Protein AF-A0AA41UV17-F1 (afdb_monomer)

Radius of gyration: 21.68 Å; Cα contacts (8 Å, |Δi|>4): 17; chains: 1; bounding box: 56×21×53 Å

Sequence (95 aa):
MASKPGILTEWPWAPLGKFKYILLAPFVLDSVSPLFLEDNTRKWDWSYFLTSPFLLWRVIHNQLWISYSRFRTSKSKNRILDKPIEFDQVDRESI

Secondary structure (DSSP, 8-state):
--SS--TTTS-TTGGGGGGHHHHHHHHHHHHHHHHHS--TT----HHHHHHHHHHHHHHHHHHHHHHHHHHHHHHSTT---SSPPPHHHHHHH--

pLDDT: mean 77.79, std 8.4, range [51.97, 91.69]

Mean predicted aligned error: 10.81 Å

Foldseek 3Di:
DPPDDDPLLDDPCVVVPPCVVVVVVVLVCVLCVVVPDVDPPDDDDVVSVVVVVVVVVSVVVSVVVVVVVVVCCCPDPVHPDPDPDDVVNVVVVVD

Organism: Papaver nudicaule (NCBI:txid74823)

Structure (mmCIF, N/CA/C/O backbone):
data_AF-A0AA41UV17-F1
#
_entry.id   AF-A0AA41UV17-F1
#
loop_
_atom_site.group_PDB
_atom_site.id
_atom_site.type_symbol
_atom_site.label_atom_id
_atom_site.label_alt_id
_atom_site.label_comp_id
_atom_site.label_asym_id
_atom_site.label_entity_id
_atom_site.label_seq_id
_atom_site.pdbx_PDB_ins_code
_atom_site.Cartn_x
_atom_site.Cartn_y
_atom_site.Cartn_z
_atom_site.occupancy
_atom_site.B_iso_or_equiv
_atom_site.auth_seq_id
_atom_site.auth_comp_id
_atom_site.auth_asym_id
_atom_site.auth_atom_id
_atom_site.pdbx_PDB_model_num
ATOM 1 N N . MET A 1 1 ? -12.877 -6.918 8.725 1.00 51.97 1 MET A N 1
ATOM 2 C CA . MET A 1 1 ? -12.546 -5.987 7.619 1.00 51.97 1 MET A CA 1
ATOM 3 C C . MET A 1 1 ? -13.831 -5.278 7.248 1.00 51.97 1 MET A C 1
ATOM 5 O O . MET A 1 1 ? -14.870 -5.917 7.338 1.00 51.97 1 MET A O 1
ATOM 9 N N . ALA A 1 2 ? -13.784 -3.982 6.934 1.00 54.81 2 ALA A N 1
ATOM 10 C CA . ALA A 1 2 ? -14.991 -3.251 6.553 1.00 54.81 2 ALA A CA 1
ATOM 11 C C . ALA A 1 2 ? -15.645 -3.942 5.348 1.00 54.81 2 ALA A C 1
ATOM 13 O O . ALA A 1 2 ? -14.951 -4.273 4.390 1.00 54.81 2 ALA A O 1
ATOM 14 N N . SER A 1 3 ? -16.957 -4.172 5.405 1.00 64.12 3 SER A N 1
ATOM 15 C CA . SER A 1 3 ? -17.717 -4.787 4.308 1.00 64.12 3 SER A CA 1
ATOM 16 C C . SER A 1 3 ? -17.744 -3.913 3.048 1.00 64.12 3 SER A C 1
ATOM 18 O O . SER A 1 3 ? -18.003 -4.414 1.959 1.00 64.12 3 SER A O 1
ATOM 20 N N . LYS A 1 4 ? -17.454 -2.613 3.195 1.00 73.50 4 LYS A N 1
ATOM 21 C CA . LYS A 1 4 ? -17.333 -1.630 2.115 1.00 73.50 4 LYS A CA 1
ATOM 22 C C . LYS A 1 4 ? -16.057 -0.801 2.313 1.00 73.50 4 LYS A C 1
ATOM 24 O O . LYS A 1 4 ? -16.062 0.128 3.122 1.00 73.50 4 LYS A O 1
ATOM 29 N N . PRO A 1 5 ? -14.947 -1.156 1.648 1.00 73.44 5 PRO A N 1
ATOM 30 C CA . PRO A 1 5 ? -13.744 -0.333 1.654 1.00 73.44 5 PRO A CA 1
ATOM 31 C C . PRO A 1 5 ? -13.996 1.017 0.962 1.00 73.44 5 PRO A C 1
ATOM 33 O O . PRO A 1 5 ? -14.845 1.127 0.080 1.00 73.44 5 PRO A O 1
ATOM 36 N N . GLY A 1 6 ? -13.269 2.060 1.371 1.00 77.12 6 GLY A N 1
ATOM 37 C CA . GLY A 1 6 ? -13.358 3.382 0.744 1.00 77.12 6 GLY A CA 1
ATOM 38 C C . GLY A 1 6 ? -12.702 3.417 -0.642 1.00 77.12 6 GLY A C 1
ATOM 39 O O . GLY A 1 6 ? -11.913 2.538 -0.985 1.00 77.12 6 GLY A O 1
ATOM 40 N N . ILE A 1 7 ? -12.970 4.482 -1.409 1.00 71.06 7 ILE A N 1
ATOM 41 C CA . ILE A 1 7 ? -12.546 4.686 -2.816 1.00 71.06 7 ILE A CA 1
ATOM 42 C C . ILE A 1 7 ? -11.027 4.541 -3.065 1.00 71.06 7 ILE A C 1
ATOM 44 O O . ILE A 1 7 ? -10.608 4.340 -4.200 1.00 71.06 7 ILE A O 1
ATOM 48 N N . LEU A 1 8 ? -10.190 4.573 -2.023 1.00 69.75 8 LEU A N 1
ATOM 49 C CA . LEU A 1 8 ? -8.728 4.429 -2.119 1.00 69.75 8 LEU A CA 1
ATOM 50 C C . LEU A 1 8 ? -8.155 3.306 -1.246 1.00 69.75 8 LEU A C 1
ATOM 52 O O . LEU A 1 8 ? -6.937 3.140 -1.167 1.00 69.75 8 LEU A O 1
ATOM 56 N N . THR A 1 9 ? -9.013 2.544 -0.570 1.00 74.19 9 THR A N 1
ATOM 57 C CA . THR A 1 9 ? -8.576 1.446 0.296 1.00 74.19 9 THR A CA 1
ATOM 58 C C . THR A 1 9 ? -8.120 0.245 -0.532 1.00 74.19 9 THR A C 1
ATOM 60 O O . THR A 1 9 ? -7.174 -0.445 -0.155 1.00 74.19 9 THR A O 1
ATOM 63 N N . GLU A 1 10 ? -8.755 0.014 -1.681 1.00 80.06 10 GLU A N 1
ATOM 64 C CA . GLU A 1 10 ? -8.394 -1.065 -2.596 1.00 80.06 10 GLU A CA 1
ATOM 65 C C . GLU A 1 10 ? -7.543 -0.577 -3.772 1.00 80.06 10 GLU A C 1
ATOM 67 O O . GLU A 1 10 ? -7.482 0.607 -4.113 1.00 80.06 10 GLU A O 1
ATOM 72 N N . TRP A 1 11 ? -6.827 -1.514 -4.390 1.00 77.50 11 TRP A N 1
ATOM 73 C CA . TRP A 1 11 ? -6.114 -1.234 -5.630 1.00 77.50 11 TRP A CA 1
ATOM 74 C C . TRP A 1 11 ? -7.116 -1.213 -6.786 1.00 77.50 11 TRP A C 1
ATOM 76 O O . TRP A 1 11 ? -8.069 -1.987 -6.761 1.00 77.50 11 TRP A O 1
ATOM 86 N N . PRO A 1 12 ? -6.886 -0.412 -7.838 1.00 80.06 12 PRO A N 1
ATOM 87 C CA . PRO A 1 12 ? -7.768 -0.407 -9.009 1.00 80.06 12 PRO A CA 1
ATOM 88 C C . PRO A 1 12 ? -7.886 -1.797 -9.662 1.00 80.06 12 PRO A C 1
ATOM 90 O O . PRO A 1 12 ? -8.916 -2.135 -10.230 1.00 80.06 12 PRO A O 1
ATOM 93 N N . TRP A 1 13 ? -6.860 -2.640 -9.510 1.00 80.06 13 TRP A N 1
ATOM 94 C CA . TRP A 1 13 ? -6.842 -4.044 -9.934 1.00 80.06 13 TRP A CA 1
ATOM 95 C C . TRP A 1 13 ? -7.101 -5.052 -8.801 1.00 80.06 13 TRP A C 1
ATOM 97 O O . TRP A 1 13 ? -6.786 -6.233 -8.934 1.00 80.06 13 TRP A O 1
ATOM 107 N N . ALA A 1 14 ? -7.688 -4.630 -7.680 1.00 82.31 14 ALA A N 1
ATOM 108 C CA . ALA A 1 14 ? -8.230 -5.545 -6.678 1.00 82.31 14 ALA A CA 1
ATOM 109 C C . ALA A 1 14 ? -9.195 -6.609 -7.247 1.00 82.31 14 ALA A C 1
ATOM 111 O O . ALA A 1 14 ? -9.034 -7.768 -6.851 1.00 82.31 14 ALA A O 1
ATOM 112 N N . PRO A 1 15 ? -10.103 -6.313 -8.212 1.00 85.50 15 PRO A N 1
ATOM 113 C CA . PRO A 1 15 ? -10.995 -7.339 -8.767 1.00 85.50 15 PRO A CA 1
ATOM 114 C C . PRO A 1 15 ? -10.262 -8.491 -9.473 1.00 85.50 15 PRO A C 1
ATOM 116 O O . PRO A 1 15 ? -10.817 -9.576 -9.608 1.00 85.50 15 PRO A O 1
ATOM 119 N N . LEU A 1 16 ? -8.997 -8.308 -9.871 1.00 85.12 16 LEU A N 1
ATOM 120 C CA . LEU A 1 16 ? -8.177 -9.362 -10.483 1.00 85.12 16 LEU A CA 1
ATOM 121 C C . LEU A 1 16 ? -7.632 -10.379 -9.462 1.00 85.12 16 LEU A C 1
ATOM 123 O O . LEU A 1 16 ? -7.015 -11.374 -9.843 1.00 85.12 16 LEU A O 1
ATOM 127 N N . GLY A 1 17 ? -7.816 -10.161 -8.156 1.00 86.06 17 GLY A N 1
ATOM 128 C CA . GLY A 1 17 ? -7.404 -11.109 -7.121 1.00 86.06 17 GLY A CA 1
ATOM 129 C C . GLY A 1 17 ? -5.905 -11.432 -7.172 1.00 86.06 17 GLY A C 1
ATOM 130 O O . GLY A 1 17 ? -5.063 -10.550 -6.999 1.00 86.06 17 GLY A O 1
ATOM 131 N N . LYS A 1 18 ? -5.554 -12.709 -7.389 1.00 84.31 18 LYS A N 1
ATOM 132 C CA . LYS A 1 18 ? -4.154 -13.166 -7.511 1.00 84.31 18 LYS A CA 1
ATOM 133 C C . LYS A 1 18 ? -3.519 -12.815 -8.863 1.00 84.31 18 LYS A C 1
ATOM 135 O O . LYS A 1 18 ? -2.298 -12.711 -8.940 1.00 84.31 18 LYS A O 1
ATOM 140 N N . PHE A 1 19 ? -4.310 -12.564 -9.906 1.00 87.38 19 PHE A N 1
ATOM 141 C CA . PHE A 1 19 ? -3.793 -12.234 -11.240 1.00 87.38 19 P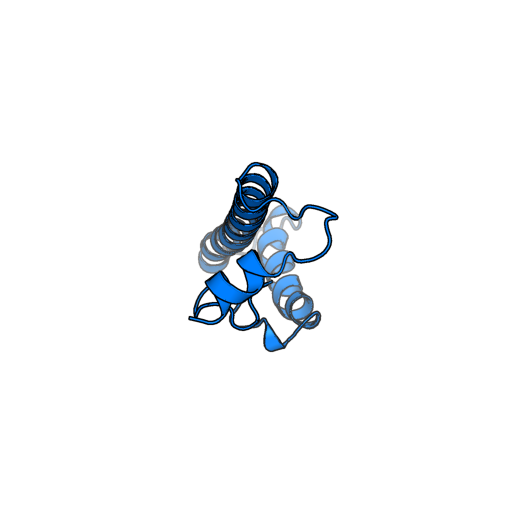HE A CA 1
ATOM 142 C C . PHE A 1 19 ? -3.112 -10.861 -11.299 1.00 87.38 19 PHE A C 1
ATOM 144 O O . PHE A 1 19 ? -2.313 -10.613 -12.196 1.00 87.38 19 PHE A O 1
ATOM 151 N N . LYS A 1 20 ? -3.325 -9.995 -10.299 1.00 83.88 20 LYS A N 1
ATOM 152 C CA . LYS A 1 20 ? -2.607 -8.715 -10.170 1.00 83.88 20 LYS A CA 1
ATOM 153 C C . LYS A 1 20 ? -1.081 -8.870 -10.194 1.00 83.88 20 LYS A C 1
ATOM 155 O O . LYS A 1 20 ? -0.386 -7.981 -10.673 1.00 83.88 20 LYS A O 1
ATOM 160 N N . TYR A 1 21 ? -0.556 -9.998 -9.704 1.00 83.50 21 TYR A N 1
ATOM 161 C CA . TYR A 1 21 ? 0.884 -10.257 -9.702 1.00 83.50 21 TYR A CA 1
ATOM 162 C C . TYR A 1 21 ? 1.422 -10.575 -11.097 1.00 83.50 21 TYR A C 1
ATOM 164 O O . TYR A 1 21 ? 2.588 -10.313 -11.348 1.00 83.50 21 TYR A O 1
ATOM 172 N N . ILE A 1 22 ? 0.582 -11.062 -12.017 1.00 87.88 22 ILE A N 1
ATOM 173 C CA . ILE A 1 22 ? 0.969 -11.275 -13.418 1.00 87.88 22 ILE A CA 1
ATOM 174 C C . ILE A 1 22 ? 1.173 -9.937 -14.128 1.00 87.88 22 ILE A C 1
ATOM 176 O O . ILE A 1 22 ? 2.045 -9.835 -14.975 1.00 87.88 22 ILE A O 1
ATOM 180 N N . LEU A 1 23 ? 0.419 -8.898 -13.760 1.00 82.94 23 LEU A N 1
ATOM 181 C CA . LEU A 1 23 ? 0.644 -7.544 -14.274 1.00 82.94 23 LEU A CA 1
ATOM 182 C C . LEU A 1 23 ? 1.863 -6.886 -13.617 1.00 82.94 23 LEU A C 1
ATOM 184 O O . LEU A 1 23 ? 2.638 -6.201 -14.278 1.00 82.94 23 LEU A O 1
ATOM 188 N N . LEU A 1 24 ? 2.049 -7.111 -12.314 1.00 82.50 24 LEU A N 1
ATOM 189 C CA . LEU A 1 24 ? 3.160 -6.529 -11.563 1.00 82.50 24 LEU A CA 1
ATOM 190 C C . LEU A 1 24 ? 4.511 -7.174 -11.912 1.00 82.50 24 LEU A C 1
ATOM 192 O O . LEU A 1 24 ? 5.524 -6.485 -11.916 1.00 82.50 24 LEU A O 1
ATOM 196 N N . ALA A 1 25 ? 4.546 -8.478 -12.196 1.00 86.00 25 ALA A N 1
ATOM 197 C CA . ALA A 1 25 ? 5.789 -9.216 -12.399 1.00 86.00 25 ALA A CA 1
ATOM 198 C C . ALA A 1 25 ? 6.617 -8.708 -13.595 1.00 86.00 25 ALA A C 1
ATOM 200 O O . ALA A 1 25 ? 7.785 -8.400 -13.372 1.00 86.00 25 ALA A O 1
ATOM 201 N N . PRO A 1 26 ? 6.065 -8.525 -14.813 1.00 85.38 26 PRO A N 1
ATOM 202 C CA . PRO A 1 26 ? 6.790 -7.919 -15.927 1.00 85.38 26 PRO A CA 1
ATOM 203 C C . PRO A 1 26 ? 7.309 -6.526 -15.584 1.00 85.38 26 PRO A C 1
ATOM 205 O O . PRO A 1 26 ? 8.444 -6.209 -15.901 1.00 85.38 26 PRO A O 1
ATOM 208 N N . PHE A 1 27 ? 6.512 -5.722 -14.875 1.00 80.69 27 PHE A N 1
ATOM 209 C CA . PHE A 1 27 ? 6.899 -4.368 -14.486 1.00 80.69 27 PHE A CA 1
ATOM 210 C C . PHE A 1 27 ? 8.106 -4.360 -13.535 1.00 80.69 27 PHE A C 1
ATOM 212 O O . PHE A 1 27 ? 9.052 -3.596 -13.717 1.00 80.69 27 PHE A O 1
ATOM 219 N N . VAL A 1 28 ? 8.096 -5.245 -12.533 1.00 81.44 28 VAL A N 1
ATOM 220 C CA . VAL A 1 28 ? 9.221 -5.420 -11.606 1.00 81.44 28 VAL A CA 1
ATOM 221 C C . VAL A 1 28 ? 10.449 -5.941 -12.347 1.00 81.44 28 VAL A C 1
ATOM 223 O O . VAL A 1 28 ? 11.521 -5.359 -12.203 1.00 81.44 28 VAL A O 1
ATOM 226 N N . LEU A 1 29 ? 10.295 -6.984 -13.167 1.00 84.38 29 LEU A N 1
ATOM 227 C CA . LEU A 1 29 ? 11.386 -7.544 -13.965 1.00 84.38 29 LEU A CA 1
ATOM 228 C C . LEU A 1 29 ? 12.017 -6.484 -14.867 1.00 84.38 29 LEU A C 1
ATOM 230 O O . LEU A 1 29 ? 13.237 -6.382 -14.908 1.00 84.38 29 LEU A O 1
ATOM 234 N N . ASP A 1 30 ? 11.205 -5.657 -15.520 1.00 79.81 30 ASP A N 1
ATOM 235 C CA . ASP A 1 30 ? 11.700 -4.628 -16.426 1.00 79.81 30 ASP A CA 1
ATOM 236 C C . ASP A 1 30 ? 12.402 -3.485 -15.681 1.00 79.81 30 ASP A C 1
ATOM 238 O O . ASP A 1 30 ? 13.452 -3.020 -16.113 1.00 79.81 30 ASP A O 1
ATOM 242 N N . SER A 1 31 ? 11.902 -3.094 -14.501 1.00 78.69 31 SER A N 1
ATOM 243 C CA . SER A 1 31 ? 12.581 -2.105 -13.647 1.00 78.69 31 SER A CA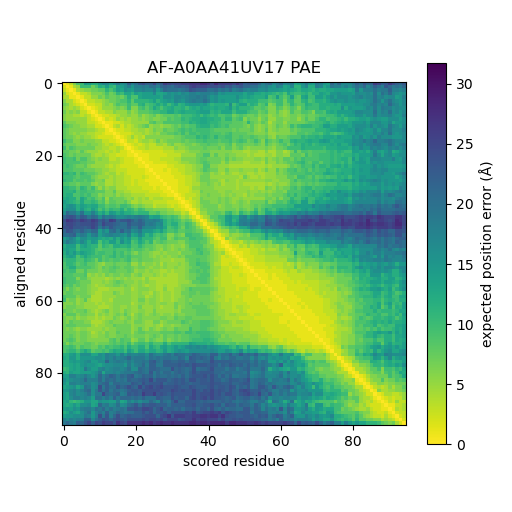 1
ATOM 244 C C . SER A 1 31 ? 13.919 -2.591 -13.081 1.00 78.69 31 SER A C 1
ATOM 246 O O . SER A 1 31 ? 14.816 -1.789 -12.830 1.00 78.69 31 SER A O 1
ATOM 248 N N . VAL A 1 32 ? 14.053 -3.901 -12.867 1.00 78.88 32 VAL A N 1
ATOM 249 C CA . VAL A 1 32 ? 15.231 -4.526 -12.257 1.00 78.88 32 VAL A CA 1
ATOM 250 C C . VAL A 1 32 ? 16.232 -4.994 -13.322 1.00 78.88 32 VAL A C 1
ATOM 252 O O . VAL A 1 32 ? 17.430 -5.054 -13.056 1.00 78.88 32 VAL A O 1
ATOM 255 N N . SER A 1 33 ? 15.771 -5.255 -14.547 1.00 79.31 33 SER A N 1
ATOM 256 C CA . SER A 1 33 ? 16.579 -5.713 -15.681 1.00 79.31 33 SER A CA 1
ATOM 257 C C . SER A 1 33 ? 17.867 -4.900 -15.897 1.00 79.31 33 SER A C 1
ATOM 259 O O . SER A 1 33 ? 18.906 -5.538 -16.044 1.00 79.31 33 SER A O 1
ATOM 261 N N . PRO A 1 34 ? 17.875 -3.549 -15.868 1.00 75.81 34 PRO A N 1
ATOM 262 C CA . PRO A 1 34 ? 19.093 -2.764 -16.097 1.00 75.81 34 PRO A CA 1
ATOM 263 C C . PRO A 1 34 ? 20.141 -2.875 -14.980 1.00 75.81 34 PRO A C 1
ATOM 265 O O . PRO A 1 34 ? 21.282 -2.478 -15.180 1.00 75.81 34 PRO A O 1
ATOM 268 N N . LEU A 1 35 ? 19.764 -3.358 -13.789 1.00 75.62 35 LEU A N 1
ATOM 269 C CA . LEU A 1 35 ? 20.695 -3.558 -12.671 1.00 75.62 35 LEU A CA 1
ATOM 270 C C . LEU A 1 35 ? 21.438 -4.896 -12.761 1.00 75.62 35 LEU A C 1
ATOM 272 O O . LEU A 1 35 ? 22.519 -5.027 -12.197 1.00 75.62 35 LEU A O 1
ATOM 276 N N . PHE A 1 36 ? 20.843 -5.892 -13.423 1.00 75.94 36 PHE A N 1
ATOM 277 C CA . PHE A 1 36 ? 21.377 -7.257 -13.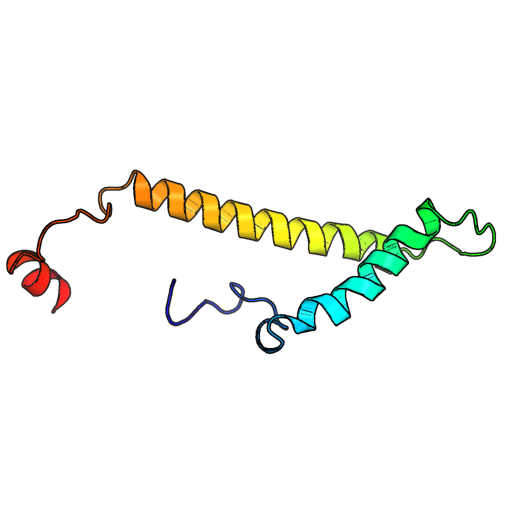504 1.00 75.94 36 PHE A CA 1
ATOM 278 C C . PHE A 1 36 ? 21.948 -7.602 -14.877 1.00 75.94 36 PHE A C 1
ATOM 280 O O . PHE A 1 36 ? 22.867 -8.412 -14.971 1.00 75.94 36 PHE A O 1
ATOM 287 N N . LEU A 1 37 ? 21.394 -7.021 -15.938 1.00 73.31 37 LEU A N 1
ATOM 288 C CA . LEU A 1 37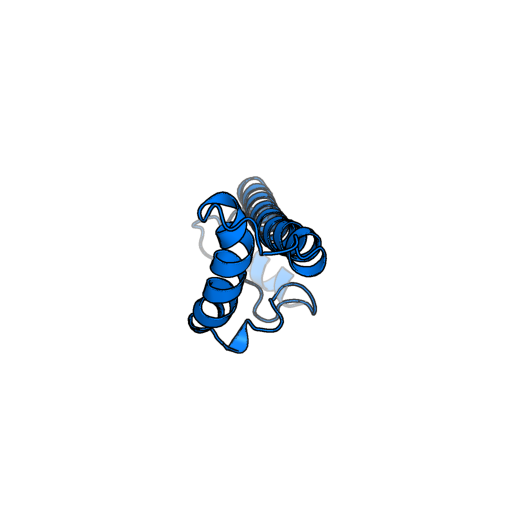 ? 21.898 -7.171 -17.292 1.00 73.31 37 LEU A CA 1
ATOM 289 C C . LEU A 1 37 ? 22.727 -5.929 -17.603 1.00 73.31 37 LEU A C 1
ATOM 291 O O . LEU A 1 37 ? 22.188 -4.826 -17.680 1.00 73.31 37 LEU A O 1
ATOM 295 N N . GLU A 1 38 ? 24.037 -6.121 -17.756 1.00 63.75 38 GLU A N 1
ATOM 296 C CA . GLU A 1 38 ? 24.992 -5.103 -18.199 1.00 63.75 38 GLU A CA 1
ATOM 297 C C . GLU A 1 38 ? 24.757 -4.811 -19.688 1.00 63.75 38 GLU A C 1
ATOM 299 O O . GLU A 1 38 ? 25.534 -5.171 -20.569 1.00 63.75 38 GLU A O 1
ATOM 304 N N . ASP A 1 39 ? 23.600 -4.229 -19.987 1.00 62.75 39 ASP A N 1
ATOM 305 C CA . ASP A 1 39 ? 23.202 -3.884 -21.338 1.00 62.75 39 ASP A CA 1
ATOM 306 C C . ASP A 1 39 ? 23.488 -2.401 -21.572 1.00 62.75 39 ASP A C 1
ATOM 308 O O . ASP A 1 39 ? 22.678 -1.518 -21.284 1.00 62.75 39 ASP A O 1
ATOM 312 N N . ASN A 1 40 ? 24.681 -2.131 -22.103 1.00 59.03 40 ASN A N 1
ATOM 313 C CA . ASN A 1 40 ? 25.176 -0.788 -22.426 1.00 59.03 40 ASN A CA 1
ATOM 314 C C . ASN A 1 40 ? 24.314 -0.055 -23.478 1.00 59.03 40 ASN A C 1
ATOM 316 O O . ASN A 1 40 ? 24.539 1.123 -23.759 1.00 59.03 40 ASN A O 1
ATOM 320 N N . THR A 1 41 ? 23.341 -0.740 -24.088 1.00 62.12 41 THR A N 1
ATOM 321 C CA . THR A 1 41 ? 22.465 -0.183 -25.126 1.00 62.12 41 THR A CA 1
ATOM 322 C C . THR A 1 41 ? 21.136 0.341 -24.581 1.00 62.12 41 THR A C 1
ATOM 324 O O . THR A 1 41 ? 20.493 1.187 -25.215 1.00 62.12 41 THR A O 1
ATOM 327 N N . ARG A 1 42 ? 20.720 -0.110 -23.391 1.00 67.56 42 ARG A N 1
ATOM 328 C CA . ARG A 1 42 ? 19.403 0.205 -22.840 1.00 67.56 42 ARG A CA 1
ATOM 329 C C . ARG A 1 42 ? 19.445 1.513 -22.051 1.00 67.56 42 ARG A C 1
ATOM 331 O O . ARG A 1 42 ? 19.907 1.573 -20.916 1.00 67.56 42 ARG A O 1
ATOM 338 N N . LYS A 1 43 ? 18.935 2.588 -22.661 1.00 68.38 43 LYS A N 1
ATOM 339 C CA . LYS A 1 43 ? 18.774 3.888 -21.988 1.00 68.38 43 LYS A CA 1
ATOM 340 C C . LYS A 1 43 ? 17.862 3.734 -20.770 1.00 68.38 43 LYS A C 1
ATOM 342 O O . LYS A 1 43 ? 16.805 3.114 -20.863 1.00 68.38 43 LYS A O 1
ATOM 347 N N . TRP A 1 44 ? 18.279 4.316 -19.648 1.00 68.56 44 TRP A N 1
ATOM 348 C CA . TRP A 1 44 ? 17.508 4.321 -18.408 1.00 68.56 44 TRP A CA 1
ATOM 349 C C . TRP A 1 44 ? 16.136 4.950 -18.639 1.00 68.56 44 TRP A C 1
ATOM 351 O O . TRP A 1 44 ? 16.027 6.117 -19.026 1.00 68.56 44 TRP A O 1
ATOM 361 N N . ASP A 1 45 ? 15.091 4.165 -18.417 1.00 75.56 45 ASP A N 1
ATOM 362 C CA . ASP A 1 45 ? 13.730 4.608 -18.652 1.00 75.56 45 ASP A CA 1
ATOM 363 C C . ASP A 1 45 ? 13.190 5.278 -17.381 1.00 75.56 45 ASP A C 1
ATOM 365 O O . ASP A 1 45 ? 12.836 4.637 -16.387 1.00 75.56 45 ASP A O 1
ATOM 369 N N . TRP A 1 46 ? 13.178 6.612 -17.405 1.00 75.75 46 TRP A N 1
ATOM 370 C CA . TRP A 1 46 ? 12.742 7.459 -16.293 1.00 75.75 46 TRP A CA 1
ATOM 371 C C . TRP A 1 46 ? 11.327 7.133 -15.812 1.00 75.75 46 TRP A C 1
ATOM 373 O O . TRP A 1 46 ? 11.019 7.307 -14.631 1.00 75.75 46 TRP A O 1
ATOM 383 N N . SER A 1 47 ? 10.473 6.632 -16.707 1.00 78.75 47 SER A N 1
ATOM 384 C CA . SER A 1 47 ? 9.104 6.241 -16.377 1.00 78.75 47 SER A CA 1
ATOM 385 C C . SER A 1 47 ? 9.069 5.096 -15.355 1.00 78.75 47 SER A C 1
ATOM 387 O O . SER A 1 47 ? 8.373 5.194 -14.337 1.00 78.75 47 SER A O 1
ATOM 389 N N . TYR A 1 48 ? 9.881 4.056 -15.558 1.00 76.25 48 TYR A N 1
ATOM 390 C CA . TYR A 1 48 ? 10.010 2.926 -14.639 1.00 76.25 48 TYR A CA 1
ATOM 391 C C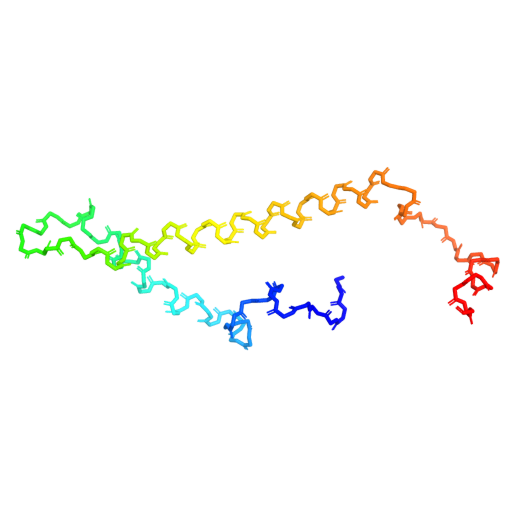 . TYR A 1 48 ? 10.681 3.332 -13.333 1.00 76.25 48 TYR A C 1
ATOM 393 O O . TYR A 1 48 ? 10.224 2.926 -12.261 1.00 76.25 48 TYR A O 1
ATOM 401 N N . PHE A 1 49 ? 11.713 4.178 -13.408 1.00 77.38 49 PHE A N 1
ATOM 402 C CA . PHE A 1 49 ? 12.409 4.665 -12.220 1.00 77.38 49 PHE A CA 1
ATOM 403 C C . PHE A 1 49 ? 11.497 5.466 -11.287 1.00 77.38 49 PHE A C 1
ATOM 405 O O . PHE A 1 49 ? 11.593 5.317 -10.075 1.00 77.38 49 PHE A O 1
ATOM 412 N N . LEU A 1 50 ? 10.590 6.286 -11.825 1.00 82.19 50 LEU A N 1
ATOM 413 C CA . LEU A 1 50 ? 9.644 7.054 -11.010 1.00 82.19 50 LEU A CA 1
ATOM 414 C C . LEU A 1 50 ? 8.467 6.198 -10.521 1.00 82.19 50 LEU A C 1
ATOM 416 O O . LEU A 1 50 ? 7.995 6.355 -9.394 1.00 82.19 50 LEU A O 1
ATOM 420 N N . THR A 1 51 ? 7.999 5.266 -11.350 1.00 81.94 51 THR A N 1
ATOM 421 C CA . THR A 1 51 ? 6.808 4.459 -11.052 1.00 81.94 51 THR A CA 1
ATOM 422 C C . THR A 1 51 ? 7.096 3.341 -10.043 1.00 81.94 51 THR A C 1
ATOM 424 O O . THR A 1 51 ? 6.266 3.066 -9.175 1.00 81.94 51 THR A O 1
ATOM 427 N N . SER A 1 52 ? 8.278 2.720 -10.093 1.00 81.56 52 SER A N 1
ATOM 428 C CA . SER A 1 52 ? 8.676 1.639 -9.177 1.00 81.56 52 SER A CA 1
ATOM 429 C C . SER A 1 52 ? 8.638 2.027 -7.682 1.00 81.56 52 SER A C 1
ATOM 431 O O . SER A 1 52 ? 7.895 1.392 -6.921 1.00 81.56 52 SER A O 1
ATOM 433 N N . PRO A 1 53 ? 9.326 3.093 -7.219 1.00 84.88 53 PRO A N 1
ATOM 434 C CA . PRO A 1 53 ? 9.284 3.504 -5.818 1.00 84.88 53 PRO A CA 1
ATOM 435 C C . PRO A 1 53 ? 7.887 3.965 -5.397 1.00 84.88 53 PRO A C 1
ATOM 437 O O . PRO A 1 53 ? 7.499 3.747 -4.252 1.00 84.88 53 PRO A O 1
ATOM 440 N N . PHE A 1 54 ? 7.096 4.536 -6.310 1.00 85.06 54 PHE A N 1
ATOM 441 C CA . PHE A 1 54 ? 5.719 4.932 -6.023 1.00 85.06 54 PHE A CA 1
ATOM 442 C C . PHE A 1 54 ? 4.822 3.724 -5.705 1.00 85.06 54 PHE A C 1
ATOM 444 O O . PHE A 1 54 ? 4.064 3.743 -4.729 1.00 85.06 54 PHE A O 1
ATOM 451 N N . LEU A 1 55 ? 4.938 2.640 -6.480 1.00 82.56 55 LEU A N 1
ATOM 452 C CA . LEU A 1 55 ? 4.207 1.396 -6.223 1.00 82.56 55 LEU A CA 1
ATOM 453 C C . LEU A 1 55 ? 4.638 0.749 -4.901 1.00 82.56 55 LEU A C 1
ATOM 455 O O . LEU A 1 55 ? 3.781 0.338 -4.114 1.00 82.56 55 LEU A O 1
ATOM 459 N N . LEU A 1 56 ? 5.945 0.698 -4.628 1.00 84.75 56 LEU A N 1
ATOM 460 C CA . LEU A 1 56 ? 6.484 0.163 -3.374 1.00 84.75 56 LEU A CA 1
ATOM 461 C C . LEU A 1 56 ? 6.030 0.982 -2.164 1.00 84.75 56 LEU A C 1
ATOM 463 O O . LEU A 1 56 ? 5.553 0.417 -1.177 1.00 84.75 56 LEU A O 1
ATOM 467 N N . TRP A 1 57 ? 6.102 2.310 -2.260 1.00 88.62 57 TRP A N 1
ATOM 468 C CA . TRP A 1 57 ? 5.625 3.218 -1.223 1.00 88.62 57 TRP A CA 1
ATOM 469 C C . TRP A 1 57 ? 4.152 2.974 -0.899 1.00 88.62 57 TRP A C 1
ATOM 471 O O . TRP A 1 57 ? 3.787 2.876 0.272 1.00 88.62 57 TRP A O 1
ATOM 481 N N . ARG A 1 58 ? 3.306 2.784 -1.920 1.00 85.00 58 ARG A N 1
ATOM 482 C CA . ARG A 1 58 ? 1.880 2.486 -1.725 1.00 85.00 58 ARG A CA 1
ATOM 483 C C . ARG A 1 58 ? 1.657 1.175 -0.965 1.00 85.00 58 ARG A C 1
ATOM 485 O O . ARG A 1 58 ? 0.782 1.125 -0.100 1.00 85.00 58 ARG A O 1
ATOM 492 N N . VAL A 1 59 ? 2.431 0.124 -1.258 1.00 84.50 59 VAL A N 1
ATOM 493 C CA . VAL A 1 59 ? 2.357 -1.158 -0.527 1.00 84.50 59 VAL A CA 1
ATOM 494 C C . VAL A 1 59 ? 2.748 -0.965 0.938 1.00 84.50 59 VAL A C 1
ATOM 496 O O . VAL A 1 59 ? 2.004 -1.383 1.827 1.00 84.50 59 VAL A O 1
ATOM 499 N N . ILE A 1 60 ? 3.882 -0.305 1.187 1.00 89.88 60 ILE A N 1
ATOM 500 C CA . ILE A 1 60 ? 4.411 -0.065 2.535 1.00 89.88 60 ILE A CA 1
ATOM 501 C C . ILE A 1 60 ? 3.436 0.784 3.348 1.00 89.88 60 ILE A C 1
ATOM 503 O O . ILE A 1 60 ? 3.079 0.409 4.462 1.00 89.88 60 ILE A O 1
ATOM 507 N N . HIS A 1 61 ? 2.954 1.888 2.778 1.00 89.19 61 HIS A N 1
ATOM 508 C CA . HIS A 1 61 ? 1.981 2.767 3.415 1.00 89.19 61 HIS A CA 1
ATOM 509 C C . HIS A 1 61 ? 0.703 2.013 3.804 1.00 89.19 61 HIS A C 1
ATOM 511 O O . HIS A 1 61 ? 0.251 2.114 4.944 1.00 89.19 61 HIS A O 1
ATOM 517 N N . ASN A 1 62 ? 0.155 1.199 2.895 1.00 85.38 62 ASN A N 1
ATOM 518 C CA . ASN A 1 62 ? -1.039 0.405 3.182 1.00 85.38 62 ASN A CA 1
ATOM 519 C C . ASN A 1 62 ? -0.792 -0.610 4.310 1.00 85.38 62 ASN A C 1
ATOM 521 O O . ASN A 1 62 ? -1.591 -0.728 5.240 1.00 85.38 62 ASN A O 1
ATOM 525 N N . GLN A 1 63 ? 0.341 -1.316 4.273 1.00 89.19 63 GLN A N 1
ATOM 526 C CA . GLN A 1 63 ? 0.687 -2.284 5.311 1.00 89.19 63 GLN A CA 1
ATOM 527 C C . GLN A 1 63 ? 0.919 -1.608 6.671 1.00 89.19 63 GLN A C 1
ATOM 529 O O . GLN A 1 63 ? 0.454 -2.122 7.689 1.00 89.19 63 GLN A O 1
ATOM 534 N N . LEU A 1 64 ? 1.586 -0.450 6.698 1.00 91.69 64 LEU A N 1
ATOM 535 C CA . LEU A 1 64 ? 1.776 0.359 7.904 1.00 91.69 64 LEU A CA 1
ATOM 536 C C . LEU A 1 64 ? 0.438 0.799 8.489 1.00 91.69 64 LEU A C 1
ATOM 538 O O . LEU A 1 64 ? 0.228 0.656 9.692 1.00 91.69 64 LEU A O 1
ATOM 542 N N . TRP A 1 65 ? -0.477 1.278 7.646 1.00 87.69 65 TRP A N 1
ATOM 543 C CA . TRP A 1 65 ? -1.797 1.705 8.090 1.00 87.69 65 TRP A CA 1
ATOM 544 C C . TRP A 1 65 ? -2.589 0.548 8.698 1.00 87.69 65 TRP A C 1
ATOM 546 O O . TRP A 1 65 ? -3.085 0.666 9.816 1.00 87.69 65 TRP A O 1
ATOM 556 N N . ILE A 1 66 ? -2.626 -0.611 8.032 1.00 86.19 66 ILE A N 1
ATOM 557 C CA . ILE A 1 66 ? -3.288 -1.818 8.550 1.00 86.19 66 ILE A CA 1
ATOM 558 C C . ILE A 1 66 ? -2.683 -2.240 9.893 1.00 86.19 66 ILE A C 1
ATOM 560 O O . ILE A 1 66 ? -3.421 -2.520 10.843 1.00 86.19 66 ILE A O 1
ATOM 564 N N . SER A 1 67 ? -1.354 -2.281 9.990 1.00 89.00 67 SER A N 1
ATOM 565 C CA . SER A 1 67 ? -0.649 -2.641 11.222 1.00 89.00 67 SER A CA 1
ATOM 566 C C . SER A 1 67 ? -0.959 -1.659 12.352 1.00 89.00 67 SER A C 1
ATOM 568 O O . SER A 1 67 ? -1.295 -2.084 13.457 1.00 89.00 67 SER A O 1
ATOM 570 N N . TYR A 1 68 ? -0.917 -0.355 12.073 1.00 89.75 68 TYR A N 1
ATOM 571 C CA . TYR A 1 68 ? -1.219 0.688 13.047 1.00 89.75 68 TYR A CA 1
ATOM 572 C C . TYR A 1 68 ? -2.677 0.633 13.510 1.00 89.75 68 TYR A C 1
ATOM 574 O O . TYR A 1 68 ? -2.937 0.646 14.713 1.00 89.75 68 TYR A O 1
ATOM 582 N N . SER A 1 69 ? -3.632 0.509 12.583 1.00 85.50 69 SER A N 1
ATOM 583 C CA . SER A 1 69 ? -5.051 0.367 12.915 1.00 85.50 69 SER A CA 1
ATOM 584 C C . SER A 1 69 ? -5.290 -0.854 13.801 1.00 85.50 69 SER A C 1
ATOM 586 O O . SER A 1 69 ? -5.944 -0.734 14.831 1.00 85.50 69 SER A O 1
ATOM 588 N N . ARG A 1 70 ? -4.705 -2.014 13.469 1.00 84.25 70 ARG A N 1
ATOM 589 C C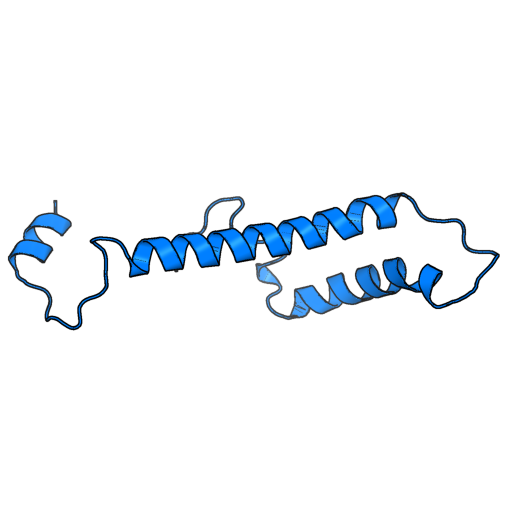A . ARG A 1 70 ? -4.823 -3.233 14.288 1.00 84.25 70 ARG A CA 1
ATOM 590 C C . ARG A 1 70 ? -4.194 -3.071 15.666 1.00 84.25 70 ARG A C 1
ATOM 592 O O . ARG A 1 70 ? -4.795 -3.477 16.657 1.00 84.25 70 ARG A O 1
ATOM 599 N N . PHE A 1 71 ? -3.014 -2.460 15.738 1.00 87.12 71 PHE A N 1
ATOM 600 C CA . PHE A 1 71 ? -2.347 -2.174 17.004 1.00 87.12 71 PHE A CA 1
ATOM 601 C C . PHE A 1 71 ? -3.205 -1.265 17.891 1.00 87.12 71 PHE A C 1
ATOM 603 O O . PHE A 1 71 ? -3.411 -1.558 19.070 1.00 87.12 71 PHE A O 1
ATOM 610 N N . ARG A 1 72 ? -3.774 -0.200 17.311 1.00 84.00 72 ARG A N 1
ATOM 611 C CA . ARG A 1 72 ? -4.707 0.697 18.000 1.00 84.00 72 ARG A CA 1
ATOM 612 C C . ARG A 1 72 ? -5.960 -0.041 18.456 1.00 84.00 72 ARG A C 1
ATOM 614 O O . ARG A 1 72 ? -6.323 0.122 19.610 1.00 84.00 72 ARG A O 1
ATOM 621 N N . THR A 1 73 ? -6.589 -0.870 17.622 1.00 81.75 73 THR A N 1
ATOM 622 C CA . THR A 1 73 ? -7.773 -1.655 18.015 1.00 81.75 73 THR A CA 1
ATOM 623 C C . THR A 1 73 ? -7.461 -2.641 19.141 1.00 81.75 73 THR A C 1
ATOM 625 O O . THR A 1 73 ? -8.243 -2.747 20.076 1.00 81.75 73 THR A O 1
ATOM 628 N N . SER A 1 74 ? -6.299 -3.300 19.106 1.00 77.8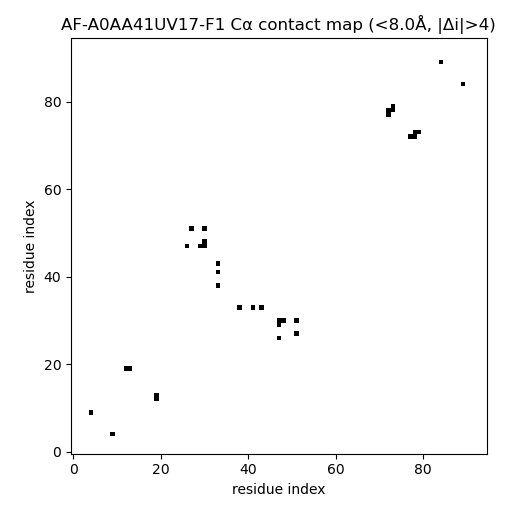1 74 SER A N 1
ATOM 629 C CA . SER A 1 74 ? -5.877 -4.254 20.141 1.00 77.81 74 SER A CA 1
ATOM 630 C C . SER A 1 74 ? -5.625 -3.594 21.506 1.00 77.81 74 SER A C 1
ATOM 632 O O . SER A 1 74 ? -5.999 -4.146 22.540 1.00 77.81 74 SER A O 1
ATOM 634 N N . LYS A 1 75 ? -5.034 -2.387 21.526 1.00 76.81 75 LYS A N 1
ATOM 635 C CA . LYS A 1 75 ? -4.799 -1.612 22.761 1.00 76.81 75 LYS A CA 1
ATOM 636 C C . LYS A 1 75 ? -5.969 -0.716 23.195 1.00 76.81 75 LYS A C 1
ATOM 638 O O . LYS A 1 75 ? -5.941 -0.201 24.310 1.00 76.81 75 LYS A O 1
ATOM 643 N N . SER A 1 76 ? -6.948 -0.463 22.328 1.00 69.56 76 SER A N 1
ATOM 644 C CA . SER A 1 76 ? -8.084 0.428 22.601 1.00 69.56 76 SER A CA 1
ATOM 645 C C . SER A 1 76 ? -9.143 -0.243 23.485 1.00 69.56 76 SER A C 1
ATOM 647 O O . SER A 1 76 ? -9.161 -1.460 23.649 1.00 69.56 76 SER A O 1
ATOM 649 N N . LYS A 1 77 ? -10.079 0.560 24.012 1.00 66.81 77 LYS A N 1
ATOM 650 C CA . LYS A 1 77 ? -11.294 0.089 24.700 1.00 66.81 77 LYS A CA 1
ATOM 651 C C . LYS A 1 77 ? -12.149 -0.855 23.839 1.00 66.81 77 LYS A C 1
ATOM 653 O O . LYS A 1 77 ? -12.885 -1.652 24.400 1.00 66.81 77 LYS A O 1
ATOM 658 N N . ASN A 1 78 ? -11.993 -0.827 22.512 1.00 65.25 78 ASN A N 1
ATOM 659 C CA . ASN A 1 78 ? -12.672 -1.723 21.563 1.00 65.25 78 ASN A CA 1
ATOM 660 C C . ASN A 1 78 ? -11.952 -3.078 21.410 1.00 65.25 78 ASN A C 1
ATOM 662 O O . ASN A 1 78 ? -11.916 -3.653 20.320 1.00 65.25 78 ASN A O 1
ATOM 666 N N . ARG A 1 79 ? -11.309 -3.565 22.476 1.00 67.94 79 ARG A N 1
ATOM 667 C CA . ARG A 1 79 ? -10.706 -4.896 22.490 1.00 67.94 79 ARG A CA 1
ATOM 668 C C . ARG A 1 79 ? -11.833 -5.920 22.429 1.00 67.94 79 ARG A C 1
ATOM 670 O O . ARG A 1 79 ? -12.723 -5.881 23.273 1.00 67.94 79 ARG A O 1
ATOM 677 N N . ILE A 1 80 ? -11.769 -6.840 21.469 1.00 69.19 80 ILE A N 1
ATOM 678 C CA . ILE A 1 80 ? -12.685 -7.983 21.418 1.00 69.19 80 ILE A CA 1
ATOM 679 C C . ILE A 1 80 ? -12.404 -8.814 22.670 1.00 69.19 80 ILE A C 1
ATOM 681 O O . ILE A 1 80 ? -11.338 -9.417 22.801 1.00 69.19 80 ILE A O 1
ATOM 685 N N . LEU A 1 81 ? -13.308 -8.728 23.640 1.00 70.19 81 LEU A N 1
ATOM 686 C CA . LEU A 1 81 ? -13.295 -9.565 24.826 1.00 70.19 81 LEU A CA 1
ATOM 687 C C . LEU A 1 81 ? -14.038 -10.847 24.483 1.00 70.19 81 LEU A C 1
ATOM 689 O O . LEU A 1 81 ? -15.082 -10.792 23.839 1.00 70.19 81 LEU A O 1
ATOM 693 N N . ASP A 1 82 ? -13.522 -11.978 24.948 1.00 74.00 82 ASP A N 1
ATOM 694 C CA . ASP A 1 82 ? -14.223 -13.260 24.869 1.00 74.00 82 ASP A CA 1
ATOM 695 C C . ASP A 1 82 ? -15.295 -13.306 25.972 1.00 74.00 82 ASP A C 1
ATOM 697 O O . ASP A 1 82 ? -15.202 -14.023 26.966 1.00 74.00 82 ASP A O 1
ATOM 701 N N . LYS A 1 83 ? -16.249 -12.379 25.870 1.00 72.56 83 LYS A N 1
ATOM 702 C CA . LYS A 1 83 ? -17.413 -12.252 26.739 1.00 72.56 83 LYS A CA 1
ATOM 703 C C . LYS A 1 83 ? -18.660 -12.364 25.864 1.00 72.56 83 LYS A C 1
ATOM 705 O O . LYS A 1 83 ? -18.652 -11.826 24.754 1.00 72.56 83 LYS A O 1
ATOM 710 N N . PRO A 1 84 ? -19.723 -13.036 26.336 1.00 74.44 84 PRO A N 1
ATOM 711 C CA . PRO A 1 84 ? -21.003 -13.005 25.641 1.00 74.44 84 PRO A CA 1
ATOM 712 C C . PRO A 1 84 ? -21.485 -11.552 25.519 1.00 74.44 84 PRO A C 1
ATOM 714 O O . PRO A 1 84 ? -21.223 -10.737 26.403 1.00 74.44 84 PRO A O 1
ATOM 717 N N . ILE A 1 85 ? -22.165 -11.234 24.416 1.00 75.69 85 ILE A N 1
ATOM 718 C CA . ILE A 1 85 ? -22.756 -9.909 24.193 1.00 75.69 85 ILE A CA 1
ATOM 719 C C . ILE A 1 85 ? -23.778 -9.643 25.306 1.00 75.69 85 ILE A C 1
ATOM 721 O O . ILE A 1 85 ? -24.731 -10.403 25.472 1.00 75.69 85 ILE A O 1
ATOM 725 N N . GLU A 1 86 ? -23.558 -8.583 26.081 1.00 80.00 86 GLU A N 1
ATOM 726 C CA . GLU A 1 86 ? -24.478 -8.142 27.132 1.00 80.00 86 GLU A CA 1
ATOM 727 C C . GLU A 1 86 ? -25.659 -7.377 26.503 1.00 80.00 86 GLU A C 1
ATOM 729 O O . GLU A 1 86 ? -25.482 -6.659 25.516 1.00 80.00 86 GLU A O 1
ATOM 734 N N . PHE A 1 87 ? -26.869 -7.512 27.062 1.00 76.00 87 PHE A N 1
ATOM 735 C CA . PHE A 1 87 ? -28.079 -6.853 26.538 1.00 76.00 87 PHE A CA 1
ATOM 736 C C . PHE A 1 87 ? -27.941 -5.321 26.471 1.00 76.00 87 PHE A C 1
ATOM 738 O O . PHE A 1 87 ? -28.334 -4.721 25.475 1.00 76.00 87 PHE A O 1
ATOM 745 N N . ASP A 1 88 ? -27.258 -4.705 27.443 1.00 76.38 88 ASP A N 1
ATOM 746 C CA . ASP A 1 88 ? -26.947 -3.266 27.447 1.00 76.38 88 ASP A CA 1
ATOM 747 C C . ASP A 1 88 ? -26.119 -2.820 26.228 1.00 76.38 88 ASP A C 1
ATOM 749 O O . ASP A 1 88 ? -26.185 -1.663 25.801 1.00 76.38 88 ASP A O 1
ATOM 753 N N . GLN A 1 89 ? -25.306 -3.721 25.666 1.00 73.56 89 GLN A N 1
ATOM 754 C CA . GLN A 1 89 ? -24.547 -3.440 24.453 1.00 73.56 89 GLN A CA 1
ATOM 755 C C . GLN A 1 89 ? -25.459 -3.454 23.216 1.00 73.56 89 GLN A C 1
ATOM 757 O O . GLN A 1 89 ? -25.329 -2.579 22.363 1.00 73.56 89 GLN A O 1
ATOM 762 N N . VAL A 1 90 ? -26.422 -4.380 23.143 1.00 74.69 90 VAL A N 1
ATOM 763 C CA . VAL A 1 90 ? -27.422 -4.435 22.059 1.00 74.69 90 VAL A CA 1
ATOM 764 C C . VAL A 1 90 ? -28.322 -3.196 22.074 1.00 74.69 90 VAL A C 1
ATOM 766 O O . VAL A 1 90 ? -28.586 -2.614 21.021 1.00 74.69 90 VAL A O 1
ATOM 769 N N . ASP A 1 91 ? -28.724 -2.734 23.258 1.00 80.12 91 ASP A N 1
ATOM 770 C CA . ASP A 1 91 ? -29.554 -1.532 23.415 1.00 80.12 91 ASP A CA 1
ATOM 771 C C . ASP A 1 91 ? -28.811 -0.242 23.026 1.00 80.12 91 ASP A C 1
ATOM 773 O O . ASP A 1 91 ? -29.424 0.711 22.550 1.00 80.12 91 ASP A O 1
ATOM 777 N N . ARG A 1 92 ? -27.478 -0.199 23.160 1.00 78.12 92 ARG A N 1
ATOM 778 C CA . ARG A 1 92 ? -26.665 0.930 22.665 1.00 78.12 92 ARG A CA 1
ATOM 779 C C . ARG A 1 92 ? -26.458 0.928 21.158 1.00 78.12 92 ARG A C 1
ATOM 781 O O . ARG A 1 92 ? -26.290 1.998 20.583 1.00 78.12 92 ARG A O 1
ATOM 788 N N . GLU A 1 93 ? -2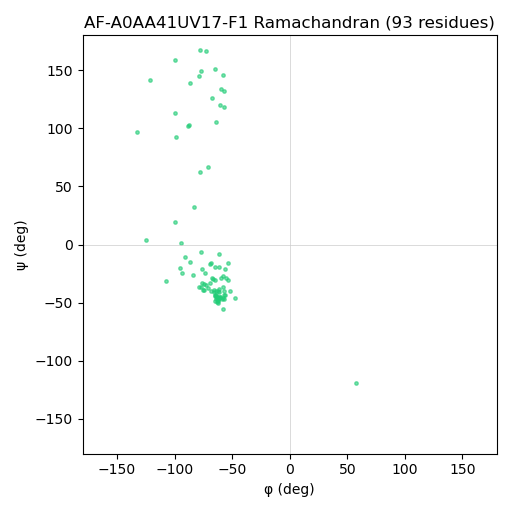6.373 -0.249 20.548 1.00 73.88 93 GLU A N 1
ATOM 789 C CA . GLU A 1 93 ? -26.048 -0.411 19.126 1.00 73.88 93 GLU A CA 1
ATOM 790 C C . GLU A 1 93 ? -27.294 -0.435 18.219 1.00 73.88 93 GLU A C 1
ATOM 792 O O . GLU A 1 93 ? -27.154 -0.363 16.999 1.00 73.88 93 GLU A O 1
ATOM 797 N N . SER A 1 94 ? -28.501 -0.526 18.790 1.00 70.88 94 SER A N 1
ATOM 798 C CA . SER A 1 94 ? -29.781 -0.567 18.062 1.00 70.88 94 SER A CA 1
ATOM 799 C C . SER A 1 94 ? -30.478 0.794 17.882 1.00 70.88 94 SER A C 1
ATOM 801 O O . SER A 1 94 ? -31.554 0.835 17.280 1.00 70.88 94 SER A O 1
ATOM 803 N N . ILE A 1 95 ? -29.870 1.890 18.357 1.00 54.59 95 ILE A N 1
ATOM 804 C CA . ILE A 1 95 ? -30.338 3.282 18.180 1.00 54.59 95 ILE A CA 1
ATOM 805 C C . ILE A 1 95 ? -29.669 3.934 16.967 1.00 54.59 95 ILE A C 1
ATOM 807 O O . ILE A 1 95 ? -28.430 3.813 16.834 1.00 54.59 95 ILE A O 1
#

Solvent-accessible surface area (backbone atoms only — not comparable to full-atom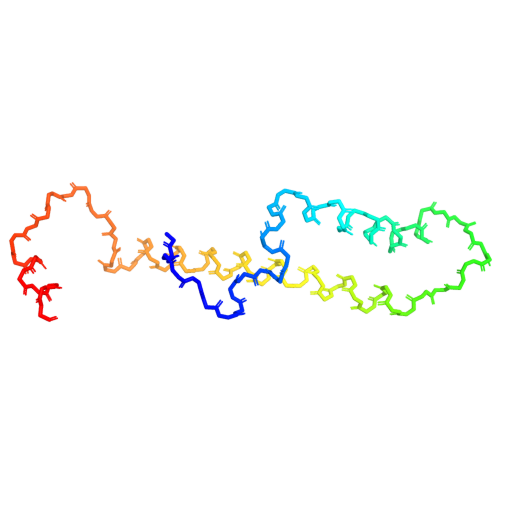 values): 6038 Å² total; per-residue (Å²): 127,75,95,70,72,56,99,76,72,59,58,96,55,50,91,50,61,77,55,43,54,67,65,47,46,60,54,51,50,60,60,47,40,73,80,75,43,93,52,93,81,67,74,86,56,64,68,48,64,59,47,52,58,51,55,51,49,53,52,52,52,52,53,50,49,54,52,49,53,49,52,48,40,64,74,36,94,74,42,88,63,102,60,80,87,50,70,74,55,53,65,63,69,73,111